Protein AF-A0AAV9LTQ8-F1 (afdb_monomer)

Structure (mmCIF, N/CA/C/O backbone):
data_AF-A0AAV9LTQ8-F1
#
_entry.id   AF-A0AAV9LTQ8-F1
#
loop_
_atom_site.group_PDB
_atom_site.id
_atom_site.type_symbol
_atom_site.label_atom_id
_atom_site.label_alt_id
_atom_site.label_comp_id
_atom_site.label_asym_id
_atom_site.label_entity_id
_atom_site.label_seq_id
_atom_site.pdbx_PDB_ins_code
_atom_site.Cartn_x
_atom_site.Cartn_y
_atom_site.Cartn_z
_atom_site.occupancy
_atom_site.B_iso_or_equiv
_atom_site.auth_seq_id
_atom_site.auth_comp_id
_atom_site.auth_asym_id
_atom_site.auth_atom_id
_atom_site.pdbx_PDB_model_num
ATOM 1 N N . MET A 1 1 ? 1.741 9.289 -4.945 1.00 42.59 1 MET A N 1
ATOM 2 C CA . MET A 1 1 ? 2.908 9.259 -4.034 1.00 42.59 1 MET A CA 1
ATOM 3 C C . MET A 1 1 ? 2.446 9.583 -2.613 1.00 42.59 1 MET A C 1
ATOM 5 O O . MET A 1 1 ? 2.374 10.745 -2.255 1.00 42.59 1 MET A O 1
ATOM 9 N N . SER A 1 2 ? 2.086 8.569 -1.826 1.00 53.06 2 SER A N 1
ATOM 10 C CA . SER A 1 2 ? 1.801 8.668 -0.373 1.00 53.06 2 SER A CA 1
ATOM 11 C C . SER A 1 2 ? 1.987 7.292 0.297 1.00 53.06 2 SER A C 1
ATOM 13 O O . SER A 1 2 ? 1.166 6.806 1.066 1.00 53.06 2 SER A O 1
ATOM 15 N N . SER A 1 3 ? 3.032 6.576 -0.122 1.00 68.06 3 SER A N 1
ATOM 16 C CA . SER A 1 3 ? 2.831 5.183 -0.533 1.00 68.06 3 SER A CA 1
ATOM 17 C C . SER A 1 3 ? 3.184 4.129 0.550 1.00 68.06 3 SER A C 1
ATOM 19 O O . SER A 1 3 ? 2.378 3.257 0.869 1.00 68.06 3 SER A O 1
ATOM 21 N N . SER A 1 4 ? 4.292 4.252 1.284 1.00 81.69 4 SER A N 1
ATOM 22 C CA . SER A 1 4 ? 4.697 3.173 2.212 1.00 81.69 4 SER A CA 1
ATOM 23 C C . SER A 1 4 ? 3.845 3.048 3.482 1.00 81.69 4 SER A C 1
ATOM 25 O O . SER A 1 4 ? 3.650 1.940 3.977 1.00 81.69 4 SER A O 1
ATOM 27 N N . ALA A 1 5 ? 3.308 4.150 4.016 1.00 84.69 5 ALA A N 1
ATOM 28 C CA . ALA A 1 5 ? 2.463 4.086 5.212 1.00 84.69 5 ALA A CA 1
ATOM 29 C C . ALA A 1 5 ? 1.084 3.491 4.919 1.00 84.69 5 ALA A C 1
ATOM 31 O O . ALA A 1 5 ? 0.559 2.748 5.741 1.00 84.69 5 ALA A O 1
ATOM 32 N N . LEU A 1 6 ? 0.531 3.760 3.732 1.00 87.69 6 LEU A N 1
ATOM 33 C CA . LEU A 1 6 ? -0.704 3.132 3.272 1.00 87.69 6 LEU A CA 1
ATOM 34 C C . LEU A 1 6 ? -0.524 1.615 3.145 1.00 87.69 6 LEU A C 1
ATOM 36 O O . LEU A 1 6 ? -1.330 0.853 3.676 1.00 87.69 6 LEU A O 1
ATOM 40 N N . ARG A 1 7 ? 0.576 1.170 2.517 1.00 89.00 7 ARG A N 1
ATOM 41 C CA . ARG A 1 7 ? 0.943 -0.254 2.479 1.00 89.00 7 ARG A CA 1
ATOM 42 C C . ARG A 1 7 ? 1.080 -0.832 3.891 1.00 89.00 7 ARG A C 1
ATOM 44 O O . ARG A 1 7 ? 0.549 -1.905 4.151 1.00 89.00 7 ARG A O 1
ATOM 51 N N . CYS A 1 8 ? 1.747 -0.118 4.798 1.00 90.56 8 CYS A N 1
ATOM 52 C CA . CYS A 1 8 ? 1.906 -0.534 6.192 1.00 90.56 8 CYS A CA 1
ATOM 53 C C . CYS A 1 8 ? 0.548 -0.700 6.899 1.00 90.56 8 CYS A C 1
ATOM 55 O O . CYS A 1 8 ? 0.307 -1.729 7.521 1.00 90.56 8 CYS A O 1
ATOM 57 N N . ALA A 1 9 ? -0.379 0.248 6.733 1.00 91.19 9 ALA A N 1
ATOM 58 C CA . ALA A 1 9 ? -1.723 0.160 7.304 1.00 91.19 9 ALA A CA 1
ATOM 59 C C . ALA A 1 9 ? -2.508 -1.059 6.795 1.00 91.19 9 ALA A C 1
ATOM 61 O O . ALA A 1 9 ? -3.203 -1.707 7.577 1.00 91.19 9 ALA A O 1
ATOM 62 N N . VAL A 1 10 ? -2.357 -1.399 5.509 1.00 91.50 10 VAL A N 1
ATOM 63 C CA . VAL A 1 10 ? -2.929 -2.619 4.917 1.00 91.50 10 VAL A CA 1
ATOM 64 C C . VAL A 1 10 ? -2.284 -3.873 5.518 1.00 91.50 10 VAL A C 1
ATOM 66 O O . VAL A 1 10 ? -2.997 -4.802 5.892 1.00 91.50 10 VAL A O 1
ATOM 69 N N . GLN A 1 11 ? -0.955 -3.906 5.653 1.00 91.56 11 GLN A N 1
ATOM 70 C CA . GLN A 1 11 ? -0.219 -5.052 6.209 1.00 91.56 11 GLN A CA 1
ATOM 71 C C . GLN A 1 11 ? -0.531 -5.307 7.689 1.00 91.56 11 GLN A C 1
ATOM 73 O O . GLN A 1 11 ? -0.620 -6.460 8.096 1.00 91.56 11 GLN A O 1
ATOM 78 N N . LEU A 1 12 ? -0.715 -4.245 8.472 1.00 92.88 12 LEU A N 1
ATOM 79 C CA . LEU A 1 12 ? -1.070 -4.312 9.893 1.00 92.88 12 LEU A CA 1
ATOM 80 C C . LEU A 1 12 ? -2.577 -4.473 10.135 1.00 92.88 12 LEU A C 1
ATOM 82 O O . LEU A 1 12 ? -3.013 -4.523 11.278 1.00 92.88 12 LEU A O 1
ATOM 86 N N . ASP A 1 13 ? -3.373 -4.519 9.068 1.00 92.69 13 ASP A N 1
ATOM 87 C CA . ASP A 1 13 ? -4.830 -4.659 9.094 1.00 92.69 13 ASP A CA 1
ATOM 88 C C . ASP A 1 13 ? -5.572 -3.598 9.932 1.00 92.69 13 ASP A C 1
ATOM 90 O O . ASP A 1 13 ? -6.702 -3.809 10.376 1.00 92.69 13 ASP A O 1
ATOM 94 N N . ILE A 1 14 ? -4.966 -2.411 10.085 1.00 94.44 14 ILE A N 1
ATOM 95 C CA . ILE A 1 14 ? -5.505 -1.289 10.875 1.00 94.44 14 ILE A CA 1
ATOM 96 C C . ILE A 1 14 ? -6.915 -0.939 10.402 1.00 94.44 14 ILE A C 1
ATOM 98 O O . ILE A 1 14 ? -7.822 -0.740 11.212 1.00 94.44 14 ILE A O 1
ATOM 102 N N . SER A 1 15 ? -7.117 -0.905 9.081 1.00 93.12 15 SER A N 1
ATOM 103 C CA . SER A 1 15 ? -8.411 -0.548 8.516 1.00 93.12 15 SER A CA 1
ATOM 104 C C . SER A 1 15 ? -9.511 -1.538 8.887 1.00 93.12 15 SER A C 1
ATOM 106 O O . SER A 1 15 ? -10.632 -1.133 9.174 1.00 93.12 15 SER A O 1
ATOM 108 N N . ASN A 1 16 ? -9.191 -2.828 8.936 1.00 93.75 16 ASN A N 1
ATOM 109 C CA . ASN A 1 16 ? -10.151 -3.870 9.277 1.00 93.75 16 ASN A CA 1
ATOM 110 C C . ASN A 1 16 ? -10.516 -3.844 10.766 1.00 93.75 16 ASN A C 1
ATOM 112 O O . ASN A 1 16 ? -11.687 -3.988 11.109 1.00 93.75 16 ASN A O 1
ATOM 116 N N . VAL A 1 17 ? -9.534 -3.610 11.646 1.00 95.06 17 VAL A N 1
ATOM 117 C CA . VAL A 1 17 ? -9.759 -3.474 13.096 1.00 95.06 17 VAL A CA 1
ATOM 118 C C . VAL A 1 17 ? -10.702 -2.304 13.387 1.00 95.06 17 VAL A C 1
ATOM 120 O O . VAL A 1 17 ? -11.713 -2.475 14.070 1.00 95.06 17 VAL A O 1
ATOM 123 N N . LEU A 1 18 ? -10.423 -1.131 12.808 1.00 95.19 18 LEU A N 1
ATOM 124 C CA . LEU A 1 18 ? -11.274 0.051 12.971 1.00 95.19 18 LEU A CA 1
ATOM 125 C C . LEU A 1 18 ? -12.674 -0.159 12.379 1.00 95.19 18 LEU A C 1
ATOM 127 O O . LEU A 1 18 ? -13.663 0.253 12.983 1.00 95.19 18 LEU A O 1
ATOM 131 N N . TYR A 1 19 ? -12.772 -0.824 11.225 1.00 93.88 19 TYR A N 1
ATOM 132 C CA . TYR A 1 19 ? -14.056 -1.124 10.594 1.00 93.88 19 TYR A CA 1
ATOM 133 C C . TYR A 1 19 ? -14.922 -2.049 11.455 1.00 93.88 19 TYR A C 1
ATOM 135 O O . TYR A 1 19 ? -16.081 -1.732 11.714 1.00 93.88 19 TYR A O 1
ATOM 143 N N . LYS A 1 20 ? -14.357 -3.159 11.948 1.00 93.44 20 LYS A N 1
ATOM 144 C CA . LYS A 1 20 ? -15.071 -4.146 12.777 1.00 93.44 20 LYS A CA 1
ATOM 145 C C . LYS A 1 20 ? -15.553 -3.571 14.103 1.00 93.44 20 LYS A C 1
ATOM 147 O O . LYS A 1 20 ? -16.593 -3.985 14.602 1.00 93.44 20 LYS A O 1
ATOM 152 N N . TYR A 1 21 ? -14.822 -2.609 14.661 1.00 94.50 21 TYR A N 1
ATOM 153 C CA . TYR A 1 21 ? -15.245 -1.916 15.876 1.00 94.50 21 TYR A CA 1
ATOM 154 C C . TYR A 1 21 ? -16.445 -0.982 15.648 1.00 94.50 21 TYR A C 1
ATOM 156 O O . TYR A 1 21 ? -17.213 -0.727 16.574 1.00 94.50 21 TYR A O 1
ATOM 164 N N . GLY A 1 22 ? -16.630 -0.483 14.419 1.00 91.94 22 GLY A N 1
ATOM 165 C CA . GLY A 1 22 ? -17.849 0.202 13.969 1.00 91.94 22 GLY A CA 1
ATOM 166 C C . GLY A 1 22 ? -18.043 1.642 14.459 1.00 91.94 22 GLY A C 1
ATOM 167 O O . GLY A 1 22 ? -18.998 2.300 14.052 1.00 91.94 22 GLY A O 1
ATOM 168 N N . LYS A 1 23 ? -17.148 2.159 15.305 1.00 93.94 23 LYS A N 1
ATOM 169 C CA . LYS A 1 23 ? -17.153 3.534 15.838 1.00 93.94 23 LYS A CA 1
ATOM 170 C C . LYS A 1 23 ? -15.715 4.031 16.041 1.00 93.94 23 LYS A C 1
ATOM 172 O O . LYS A 1 23 ? -14.797 3.219 15.929 1.00 93.94 23 LYS A O 1
ATOM 177 N N . PRO A 1 24 ? -15.479 5.320 16.347 1.00 96.25 24 PRO A N 1
ATOM 178 C CA . PRO A 1 24 ? -14.139 5.775 16.696 1.00 96.25 24 PRO A CA 1
ATOM 179 C C . PRO A 1 24 ? -13.542 4.940 17.838 1.00 96.25 24 PRO A C 1
ATOM 181 O O . PRO A 1 24 ? -14.195 4.711 18.859 1.00 96.25 24 PRO A O 1
ATOM 184 N N . MET A 1 25 ? -12.312 4.463 17.653 1.00 97.06 25 MET A N 1
ATOM 185 C CA . MET A 1 25 ? -11.589 3.615 18.602 1.00 97.06 25 MET A CA 1
ATOM 186 C C . MET A 1 25 ? -10.452 4.404 19.247 1.00 97.06 25 MET A C 1
ATOM 188 O O . MET A 1 25 ? -9.647 5.015 18.548 1.00 97.06 25 MET A O 1
ATOM 192 N N . HIS A 1 26 ? -10.359 4.364 20.575 1.00 97.12 26 HIS A N 1
ATOM 193 C CA . HIS A 1 26 ? -9.258 4.992 21.300 1.00 97.12 26 HIS A CA 1
ATOM 194 C C . HIS A 1 26 ? -7.931 4.256 21.061 1.00 97.12 26 HIS A C 1
ATOM 196 O O . HIS A 1 26 ? -7.896 3.023 20.990 1.00 97.12 26 HIS A O 1
ATOM 202 N N . LEU A 1 27 ? -6.827 5.004 21.010 1.00 96.38 27 LEU A N 1
ATOM 203 C CA . LEU A 1 27 ? -5.486 4.493 20.709 1.00 96.38 27 LEU A CA 1
ATOM 204 C C . LEU A 1 27 ? -5.042 3.319 21.590 1.00 96.38 27 LEU A C 1
ATOM 206 O O . LEU A 1 27 ? -4.367 2.412 21.107 1.00 96.38 27 LEU A O 1
ATOM 210 N N . SER A 1 28 ? -5.417 3.314 22.872 1.00 95.12 28 SER A N 1
ATOM 211 C CA . SER A 1 28 ? -5.068 2.218 23.786 1.00 95.12 28 SER A CA 1
ATOM 212 C C . SER A 1 28 ? -5.714 0.892 23.379 1.00 95.12 28 SER A C 1
ATOM 214 O O . SER A 1 28 ? -5.022 -0.118 23.326 1.00 95.12 28 SER A O 1
ATOM 216 N N . TYR A 1 29 ? -7.005 0.897 23.028 1.00 95.44 29 TYR A N 1
ATOM 217 C CA . TYR A 1 29 ? -7.710 -0.303 22.571 1.00 95.44 29 TYR A CA 1
ATOM 218 C C . TYR A 1 29 ? -7.167 -0.765 21.224 1.00 95.44 29 TYR A C 1
ATOM 220 O O . TYR A 1 29 ? -6.906 -1.950 21.046 1.00 95.44 29 TYR A O 1
ATOM 228 N N . LEU A 1 30 ? -6.902 0.176 20.313 1.00 95.38 30 LEU A N 1
ATOM 229 C CA . LEU A 1 30 ? -6.281 -0.146 19.031 1.00 95.38 30 LEU A CA 1
ATOM 230 C C . LEU A 1 30 ? -4.902 -0.792 19.218 1.00 95.38 30 LEU A C 1
ATOM 232 O O . LEU A 1 30 ? -4.575 -1.761 18.541 1.00 95.38 30 LEU A O 1
ATOM 236 N N . SER A 1 31 ? -4.109 -0.287 20.165 1.00 94.69 31 SER A N 1
ATOM 237 C CA . SER A 1 31 ? -2.805 -0.865 20.505 1.00 94.69 31 SER A CA 1
ATOM 238 C C . SER A 1 31 ? -2.951 -2.292 21.028 1.00 94.69 31 SER A C 1
ATOM 240 O O . SER A 1 31 ? -2.179 -3.161 20.630 1.00 94.69 31 SER A O 1
ATOM 242 N N . THR A 1 32 ? -3.946 -2.556 21.881 1.00 94.50 32 THR A N 1
ATOM 243 C CA . THR A 1 32 ? -4.240 -3.902 22.393 1.00 94.50 32 THR A CA 1
ATOM 244 C C . THR A 1 32 ? -4.618 -4.865 21.268 1.00 94.50 32 THR A C 1
ATOM 246 O O . THR A 1 32 ? -4.012 -5.928 21.169 1.00 94.50 32 THR A O 1
ATOM 249 N N . GLU A 1 33 ? -5.543 -4.480 20.386 1.00 94.44 33 GLU A N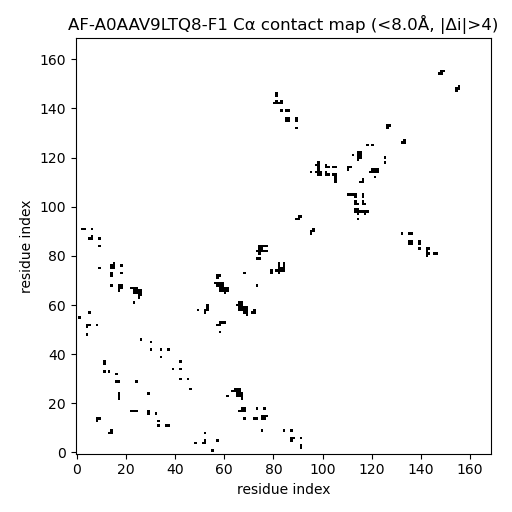 1
ATOM 250 C CA . GLU A 1 33 ? -5.960 -5.307 19.241 1.00 94.44 33 GLU A CA 1
ATOM 251 C C . GLU A 1 33 ? -4.782 -5.622 18.307 1.00 94.44 33 GLU A C 1
ATOM 253 O O . GLU A 1 33 ? -4.584 -6.760 17.880 1.00 94.44 33 GLU A O 1
ATOM 258 N N . LEU A 1 34 ? -3.942 -4.623 18.030 1.00 94.31 34 LEU A N 1
ATOM 259 C CA . LEU A 1 34 ? -2.794 -4.777 17.139 1.00 94.31 34 LEU A CA 1
ATOM 260 C C . LEU A 1 34 ? -1.583 -5.449 17.798 1.00 94.31 34 LEU A C 1
ATOM 262 O O . LEU A 1 34 ? -0.655 -5.822 17.085 1.00 94.31 34 LEU A O 1
ATOM 266 N N . SER A 1 35 ? -1.570 -5.660 19.118 1.00 92.31 35 SER A N 1
ATOM 267 C CA . SER A 1 35 ? -0.440 -6.294 19.827 1.00 92.31 35 SER A CA 1
ATOM 268 C C . SER A 1 35 ? -0.239 -7.767 19.458 1.00 92.31 35 SER A C 1
ATOM 270 O O . SER A 1 35 ? 0.827 -8.320 19.708 1.00 92.31 35 SER A O 1
ATOM 272 N N . LEU A 1 36 ? -1.240 -8.412 18.850 1.00 88.19 36 LEU A N 1
ATOM 273 C CA . LEU A 1 36 ? -1.103 -9.765 18.297 1.00 88.19 36 LEU A CA 1
ATOM 274 C C . LEU A 1 36 ? -0.325 -9.789 16.970 1.00 88.19 36 LEU A C 1
ATOM 276 O O . LEU A 1 36 ? 0.174 -10.837 16.569 1.00 88.19 36 LEU A O 1
ATOM 280 N N . ILE A 1 37 ? -0.252 -8.647 16.282 1.00 89.62 37 ILE A N 1
ATOM 281 C CA . ILE A 1 37 ? 0.335 -8.499 14.942 1.00 89.62 37 ILE A CA 1
ATOM 282 C C . ILE A 1 37 ? 1.658 -7.723 15.015 1.00 89.62 37 ILE A C 1
ATOM 284 O O . ILE A 1 37 ? 2.601 -8.015 14.282 1.00 89.62 37 ILE A O 1
ATOM 288 N N . ILE A 1 38 ? 1.731 -6.719 15.891 1.00 92.56 38 ILE A N 1
ATOM 289 C CA . ILE A 1 38 ? 2.874 -5.825 16.061 1.00 92.56 38 ILE A CA 1
ATOM 290 C C . ILE A 1 38 ? 3.754 -6.335 17.201 1.00 92.56 38 ILE A C 1
ATOM 292 O O . ILE A 1 38 ? 3.272 -6.624 18.292 1.00 92.56 38 ILE A O 1
ATOM 296 N N . ASP A 1 39 ? 5.066 -6.373 16.965 1.00 92.62 39 ASP A N 1
ATOM 297 C CA . ASP A 1 39 ? 6.055 -6.677 18.000 1.00 92.62 39 ASP A CA 1
ATOM 298 C C . ASP A 1 39 ? 5.889 -5.732 19.215 1.00 92.62 39 ASP A C 1
ATOM 300 O O . ASP A 1 39 ? 5.845 -4.507 19.032 1.00 92.62 39 ASP A O 1
ATOM 304 N N . PRO A 1 40 ? 5.845 -6.248 20.459 1.00 90.62 40 PRO A N 1
ATOM 305 C CA . PRO A 1 40 ? 5.668 -5.426 21.656 1.00 90.62 40 PRO A CA 1
ATOM 306 C C . PRO A 1 40 ? 6.695 -4.294 21.806 1.00 90.62 40 PRO A C 1
ATOM 308 O O . PRO A 1 40 ? 6.365 -3.227 22.317 1.00 90.62 40 PRO A O 1
ATOM 311 N N . SER A 1 41 ? 7.927 -4.467 21.316 1.00 93.25 41 SER A N 1
ATOM 312 C CA . SER A 1 41 ? 8.959 -3.417 21.319 1.00 93.25 41 SER A CA 1
ATOM 313 C C . SER A 1 41 ? 8.654 -2.261 20.361 1.00 93.25 41 SER A C 1
ATOM 315 O O . SER A 1 41 ? 9.275 -1.199 20.452 1.00 93.25 41 SER A O 1
ATOM 317 N N . LYS A 1 42 ? 7.724 -2.462 19.420 1.00 93.38 42 LYS A N 1
ATOM 318 C CA . LYS A 1 42 ? 7.361 -1.501 18.373 1.00 93.38 42 LYS A CA 1
ATOM 319 C C . LYS A 1 42 ? 6.006 -0.839 18.589 1.00 93.38 42 LYS A C 1
ATOM 321 O O . LYS A 1 42 ? 5.744 0.188 17.963 1.00 93.38 42 LYS A O 1
ATOM 326 N N . ILE A 1 43 ? 5.171 -1.367 19.483 1.00 92.88 43 ILE A N 1
ATOM 327 C CA . ILE A 1 43 ? 3.821 -0.838 19.727 1.00 92.88 43 ILE A CA 1
ATOM 328 C C . ILE A 1 43 ? 3.839 0.625 20.194 1.00 92.88 43 ILE A C 1
ATOM 330 O O . ILE A 1 43 ? 2.964 1.405 19.831 1.00 92.88 43 ILE A O 1
ATOM 334 N N . SER A 1 44 ? 4.892 1.038 20.907 1.00 92.44 44 SER A N 1
ATOM 335 C CA . SER A 1 44 ? 5.098 2.424 21.347 1.00 92.44 44 SER A CA 1
ATOM 336 C C . SER A 1 44 ? 5.232 3.425 20.192 1.00 92.44 44 SER A C 1
ATOM 338 O O . SER A 1 44 ? 5.030 4.619 20.399 1.00 92.44 44 SER A O 1
ATOM 340 N N . PHE A 1 45 ? 5.529 2.963 18.970 1.00 92.94 45 PHE A N 1
ATOM 341 C CA . PHE A 1 45 ? 5.599 3.799 17.768 1.00 92.94 45 PHE A CA 1
ATOM 342 C C . PHE A 1 45 ? 4.280 3.861 16.988 1.00 92.94 45 PHE A C 1
ATOM 344 O O . PHE A 1 45 ? 4.175 4.663 16.056 1.00 92.94 45 PHE A O 1
ATOM 351 N N . LEU A 1 46 ? 3.261 3.076 17.363 1.00 93.75 46 LEU A N 1
ATOM 352 C CA . LEU A 1 46 ? 1.939 3.114 16.733 1.00 93.75 46 LEU A CA 1
ATOM 353 C C . LEU A 1 46 ? 1.329 4.531 16.685 1.00 93.75 46 LEU A C 1
ATOM 355 O O . LEU A 1 46 ? 0.840 4.897 15.616 1.00 93.75 46 LEU A O 1
ATOM 359 N N . PRO A 1 47 ? 1.418 5.380 17.734 1.00 94.31 47 PRO A N 1
ATOM 360 C CA . PRO A 1 47 ? 0.885 6.745 17.678 1.00 94.31 47 PRO A CA 1
ATOM 361 C C . PRO A 1 47 ? 1.444 7.571 16.505 1.00 94.31 47 PRO A C 1
ATOM 363 O O . PRO A 1 47 ? 0.715 8.330 15.866 1.00 94.31 47 PRO A O 1
ATOM 366 N N . ASN A 1 48 ? 2.724 7.384 16.161 1.00 93.12 48 ASN A N 1
ATOM 367 C CA . ASN A 1 48 ? 3.357 8.089 15.044 1.00 93.12 48 ASN A CA 1
ATOM 368 C C . ASN A 1 48 ? 2.803 7.622 13.695 1.00 93.12 48 ASN A C 1
ATOM 370 O O . ASN A 1 48 ? 2.550 8.446 12.815 1.00 93.12 48 ASN A O 1
ATOM 374 N N . LEU A 1 49 ? 2.586 6.311 13.538 1.00 93.44 49 LEU A N 1
ATOM 375 C CA . LEU A 1 49 ? 1.953 5.756 12.343 1.00 93.44 49 LEU A CA 1
ATOM 376 C C . LEU A 1 49 ? 0.520 6.278 12.200 1.00 93.44 49 LEU A C 1
ATOM 378 O O . LEU A 1 49 ? 0.148 6.729 11.121 1.00 93.44 49 LEU A O 1
ATOM 382 N N . MET A 1 50 ? -0.257 6.282 13.285 1.00 94.50 50 MET A N 1
ATOM 383 C CA . MET A 1 50 ? -1.636 6.779 13.286 1.00 94.50 50 MET A CA 1
ATOM 384 C C . MET A 1 50 ? -1.701 8.247 12.867 1.00 94.50 50 MET A C 1
ATOM 386 O O . MET A 1 50 ? -2.445 8.592 11.951 1.00 94.50 50 MET A O 1
ATOM 390 N N . ARG A 1 51 ? -0.848 9.101 13.444 1.00 93.25 51 ARG A N 1
ATOM 391 C CA . ARG A 1 51 ? -0.752 10.517 13.065 1.00 93.25 51 ARG A CA 1
ATOM 392 C C . ARG A 1 51 ? -0.371 10.706 11.597 1.00 93.25 51 ARG A C 1
ATOM 394 O O . ARG A 1 51 ? -0.900 11.599 10.938 1.00 93.25 51 ARG A O 1
ATOM 401 N N . PHE A 1 52 ? 0.522 9.869 11.070 1.00 92.44 52 PHE A N 1
ATOM 402 C CA . PHE A 1 52 ? 0.859 9.890 9.649 1.00 92.44 52 PHE A CA 1
ATOM 403 C C . PHE A 1 52 ? -0.367 9.530 8.803 1.00 92.44 52 PHE A C 1
ATOM 405 O O . PHE A 1 52 ? -0.729 10.276 7.903 1.00 92.44 52 PHE A O 1
ATOM 412 N N . LEU A 1 53 ? -1.072 8.444 9.121 1.00 92.81 53 LEU A N 1
ATOM 413 C CA . LEU A 1 53 ? -2.273 8.034 8.386 1.00 92.81 53 LEU A CA 1
ATOM 414 C C . LEU A 1 53 ? -3.385 9.093 8.417 1.00 92.81 53 LEU A C 1
ATOM 416 O O . LEU A 1 53 ? -4.071 9.274 7.412 1.00 92.81 53 LEU A O 1
ATOM 420 N N . VAL A 1 54 ? -3.521 9.829 9.522 1.00 94.38 54 VAL A N 1
ATOM 421 C CA . VAL A 1 54 ? -4.422 10.988 9.622 1.00 94.38 54 VAL A CA 1
ATOM 422 C C . VAL A 1 54 ? -3.982 12.110 8.688 1.00 94.38 54 VAL A C 1
ATOM 424 O O . VAL A 1 54 ? -4.784 12.623 7.915 1.00 94.38 54 VAL A O 1
ATOM 427 N N . HIS A 1 55 ? -2.693 12.455 8.693 1.00 91.38 55 HIS A N 1
ATOM 428 C CA . HIS A 1 55 ? -2.153 13.505 7.829 1.00 91.38 55 HIS A CA 1
ATOM 429 C C . HIS A 1 55 ? -2.390 13.233 6.333 1.00 91.38 55 HIS A C 1
ATOM 431 O O . HIS A 1 55 ? -2.634 14.165 5.572 1.00 91.38 55 HIS A O 1
ATOM 437 N N . TYR A 1 56 ? -2.372 11.964 5.913 1.00 88.50 56 TYR A N 1
ATOM 438 C CA . TYR A 1 56 ? -2.667 11.559 4.531 1.00 88.50 56 TYR A CA 1
ATOM 439 C C . TYR A 1 56 ? -4.159 11.311 4.251 1.00 88.50 56 TYR A C 1
ATOM 441 O O . TYR A 1 56 ? -4.499 10.827 3.171 1.00 88.50 56 TYR A O 1
ATOM 449 N N . GLY A 1 57 ? -5.052 11.616 5.197 1.00 89.75 57 GLY A N 1
ATOM 450 C CA . GLY A 1 57 ? -6.501 11.470 5.028 1.00 89.75 57 GLY A CA 1
ATOM 451 C C . GLY A 1 57 ? -6.989 10.020 4.965 1.00 89.75 57 GLY A C 1
ATOM 452 O O . GLY A 1 57 ? -8.101 9.752 4.507 1.00 89.75 57 GLY A O 1
ATOM 453 N N . ILE A 1 58 ? -6.167 9.064 5.404 1.00 90.62 58 ILE A N 1
ATOM 454 C CA . ILE A 1 58 ? -6.568 7.657 5.517 1.00 90.62 58 ILE A CA 1
ATOM 455 C C . ILE A 1 58 ? -7.409 7.465 6.776 1.00 90.62 58 ILE A C 1
ATOM 457 O O . ILE A 1 58 ? -8.399 6.741 6.760 1.00 90.62 58 ILE A O 1
ATOM 461 N N . LEU A 1 59 ? -7.038 8.127 7.866 1.00 94.62 59 LEU A N 1
ATOM 462 C CA . LEU A 1 59 ? -7.772 8.083 9.122 1.00 94.62 59 LEU A CA 1
ATOM 463 C C . LEU A 1 59 ? -8.272 9.471 9.497 1.00 94.62 59 LEU A C 1
ATOM 465 O O . LEU A 1 59 ? -7.736 10.483 9.053 1.00 94.62 59 LEU A O 1
ATOM 469 N N . GLU A 1 60 ? -9.279 9.494 10.350 1.00 95.56 60 GLU A N 1
ATOM 470 C CA . GLU A 1 60 ? -9.755 10.693 11.019 1.00 95.56 60 GLU A CA 1
ATOM 471 C C . GLU A 1 60 ? -9.444 10.564 12.509 1.00 95.56 60 GLU A C 1
ATOM 473 O O . GLU A 1 60 ? -9.717 9.519 13.108 1.00 95.56 60 GLU A O 1
ATOM 478 N N . GLN A 1 61 ? -8.824 11.596 13.083 1.00 95.94 61 GLN A N 1
ATOM 479 C CA . GLN A 1 61 ? -8.597 11.701 14.522 1.00 95.94 61 GLN A CA 1
ATOM 480 C C . GLN A 1 61 ? -9.683 12.586 15.128 1.00 95.94 61 GLN A C 1
ATOM 482 O O . GLN A 1 61 ? -9.946 13.680 14.635 1.00 95.94 61 GLN A O 1
ATOM 487 N N . HIS A 1 62 ? -10.269 12.105 16.214 1.00 94.50 62 HIS A N 1
ATOM 488 C CA . HIS A 1 62 ? -11.271 12.781 17.028 1.00 94.50 62 HIS A CA 1
ATOM 489 C C . HIS A 1 62 ? -10.655 13.191 18.369 1.00 94.50 62 HIS A C 1
ATOM 491 O O . HIS A 1 62 ? -9.504 12.857 18.671 1.00 94.50 62 HIS A O 1
ATOM 497 N N . ASP A 1 63 ? -11.433 13.892 19.192 1.00 91.19 63 ASP A N 1
ATOM 498 C CA . ASP A 1 63 ? -11.017 14.294 20.537 1.00 91.19 63 ASP A CA 1
ATOM 499 C C . ASP A 1 63 ? -10.486 13.107 21.351 1.00 91.19 63 ASP A C 1
ATOM 501 O O . ASP A 1 63 ? -11.000 11.994 21.252 1.00 91.19 63 ASP A O 1
ATOM 505 N N . HIS A 1 64 ? -9.493 13.365 22.206 1.00 89.00 64 HIS A N 1
ATOM 506 C CA . HIS A 1 64 ? -8.920 12.382 23.134 1.00 89.00 64 HIS A CA 1
ATOM 507 C C . HIS A 1 64 ? -8.354 11.112 22.466 1.00 89.00 64 HIS A C 1
ATOM 509 O O . HIS A 1 64 ? -8.548 10.025 22.991 1.00 89.00 64 HIS A O 1
ATOM 515 N N . ASP A 1 65 ? -7.660 11.215 21.327 1.00 94.12 65 ASP A N 1
ATOM 516 C CA . ASP A 1 65 ? -6.982 10.076 20.671 1.00 94.12 65 ASP A CA 1
ATOM 517 C C . ASP A 1 65 ? -7.908 8.934 20.221 1.00 94.12 65 ASP A C 1
ATOM 519 O O . ASP A 1 65 ? -7.547 7.750 20.249 1.00 94.12 65 ASP A O 1
ATOM 523 N N . TYR A 1 66 ? -9.102 9.291 19.754 1.00 97.00 66 TYR A N 1
ATOM 524 C CA . TYR A 1 66 ? -10.000 8.370 19.063 1.00 97.00 66 TYR A CA 1
ATOM 525 C C . TYR A 1 66 ? -9.788 8.442 17.550 1.00 97.00 66 TYR A C 1
ATOM 527 O O . TYR A 1 66 ? -9.631 9.519 16.988 1.00 97.00 66 TYR A O 1
ATOM 535 N N . TYR A 1 67 ? -9.811 7.293 16.877 1.00 97.44 67 TYR A N 1
ATOM 536 C CA . TYR A 1 67 ? -9.544 7.182 15.444 1.00 97.44 67 TYR A CA 1
ATOM 537 C C . TYR A 1 67 ? -10.671 6.448 14.725 1.00 97.44 67 TYR A C 1
ATOM 539 O O . TYR A 1 67 ? -11.188 5.448 15.226 1.00 97.44 67 TYR A O 1
ATOM 547 N N . SER A 1 68 ? -11.023 6.898 13.524 1.00 96.38 68 SER A N 1
ATOM 548 C CA . SER A 1 68 ? -11.940 6.193 12.621 1.00 96.38 68 SER A CA 1
ATOM 549 C C . SER A 1 68 ? -11.425 6.185 11.185 1.00 96.38 68 SER A C 1
ATOM 551 O O . SER A 1 68 ? -10.489 6.900 10.828 1.00 96.38 68 SER A O 1
ATOM 553 N N . LEU A 1 69 ? -12.052 5.361 10.344 1.00 94.94 69 LEU A N 1
ATOM 554 C CA . LEU A 1 69 ? -11.832 5.401 8.902 1.00 94.94 69 LEU A CA 1
ATOM 555 C C . LEU A 1 69 ? -12.476 6.641 8.291 1.00 94.94 69 LEU A C 1
ATOM 557 O O . LEU A 1 69 ? -13.611 6.980 8.625 1.00 94.94 69 LEU A O 1
ATOM 561 N N . THR A 1 70 ? -11.784 7.245 7.331 1.00 92.62 70 THR A N 1
ATOM 562 C CA . THR A 1 70 ? -12.414 8.153 6.375 1.00 92.62 70 THR A CA 1
ATOM 563 C C . THR A 1 70 ? -13.267 7.351 5.382 1.00 92.62 70 THR A C 1
ATOM 565 O O . THR A 1 70 ? -13.061 6.144 5.214 1.00 92.62 70 THR A O 1
ATOM 568 N N . PRO A 1 71 ? -14.221 7.980 4.672 1.00 89.62 71 PRO A N 1
ATOM 569 C CA . PRO A 1 71 ? -14.985 7.294 3.630 1.00 89.62 71 PRO A CA 1
ATOM 570 C C . PRO A 1 71 ? -14.08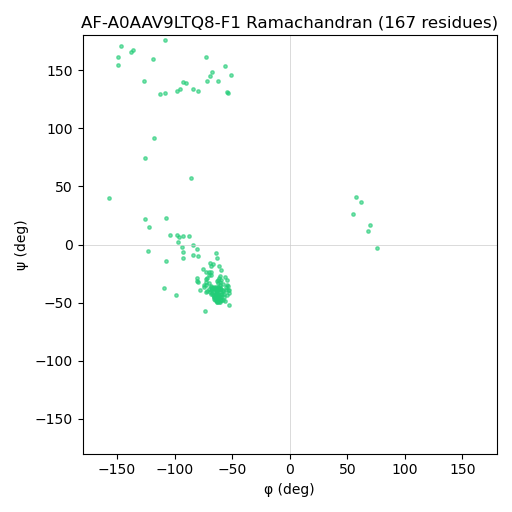9 6.598 2.595 1.00 89.62 71 PRO A C 1
ATOM 572 O O . PRO A 1 71 ? -14.358 5.463 2.211 1.00 89.62 71 PRO A O 1
ATOM 575 N N . SER A 1 72 ? -12.977 7.233 2.213 1.00 84.00 72 SER A N 1
ATOM 576 C CA . SER A 1 72 ? -12.024 6.700 1.236 1.00 84.00 72 SER A CA 1
ATOM 577 C C . SER A 1 72 ? -11.227 5.499 1.752 1.00 84.00 72 SER A C 1
ATOM 579 O O . SER A 1 72 ? -10.899 4.604 0.980 1.00 84.00 72 SER A O 1
ATOM 581 N N . SER A 1 73 ? -10.906 5.425 3.045 1.00 88.06 73 SER A N 1
ATOM 582 C CA . SER A 1 73 ? -10.137 4.289 3.573 1.00 88.06 73 SER A CA 1
ATOM 583 C C . SER A 1 73 ? -10.975 3.041 3.837 1.00 88.06 73 SER A C 1
ATOM 585 O O . SER A 1 73 ? -10.409 1.986 4.126 1.00 88.06 73 SER A O 1
ATOM 587 N N . ARG A 1 74 ? -12.301 3.103 3.645 1.00 88.94 74 ARG A N 1
ATOM 588 C CA . ARG A 1 74 ? -13.164 1.908 3.610 1.00 88.94 74 ARG A CA 1
ATOM 589 C C . ARG A 1 74 ? -12.798 0.958 2.473 1.00 88.94 74 ARG A C 1
ATOM 591 O O . ARG A 1 74 ? -12.887 -0.249 2.650 1.00 88.94 74 ARG A O 1
ATOM 598 N N . PHE A 1 75 ? -12.253 1.473 1.370 1.00 88.19 75 PHE A N 1
ATOM 599 C CA . PHE A 1 75 ? -11.702 0.638 0.300 1.00 88.19 75 PHE A CA 1
ATOM 600 C C . PHE A 1 75 ? -10.482 -0.191 0.744 1.00 88.19 75 PHE A C 1
ATOM 602 O O . PHE A 1 75 ? -10.012 -1.028 -0.009 1.00 88.19 75 PHE A O 1
ATOM 609 N N . LEU A 1 76 ? -9.940 -0.003 1.950 1.00 89.75 76 LEU A N 1
ATOM 610 C CA . LEU A 1 76 ? -8.832 -0.810 2.482 1.00 89.75 76 LEU A CA 1
ATOM 611 C C . LEU A 1 76 ? -9.308 -1.950 3.397 1.00 89.75 76 LEU A C 1
ATOM 613 O O . LEU A 1 76 ? -8.484 -2.668 3.972 1.00 89.75 76 LEU A O 1
ATOM 617 N N . VAL A 1 77 ? -10.618 -2.111 3.578 1.00 91.25 77 VAL A N 1
ATOM 618 C CA . VAL A 1 77 ? -11.217 -3.138 4.440 1.00 91.25 77 VAL A CA 1
ATOM 619 C C . VAL A 1 77 ? -11.321 -4.451 3.671 1.00 91.25 77 VAL A C 1
ATOM 621 O O . VAL A 1 77 ? -11.738 -4.469 2.521 1.00 91.25 77 VAL A O 1
ATOM 624 N N . LYS A 1 78 ? -10.911 -5.559 4.296 1.00 85.06 78 LYS A N 1
ATOM 625 C CA . LYS A 1 78 ? -10.747 -6.857 3.622 1.00 85.06 78 LYS A CA 1
ATOM 626 C C . LYS A 1 78 ? -12.055 -7.442 3.081 1.00 85.06 78 LYS A C 1
ATOM 628 O O . LYS A 1 78 ? -12.047 -8.029 2.008 1.00 85.06 78 LYS A O 1
ATOM 633 N N . ASP A 1 79 ? -13.143 -7.273 3.825 1.00 80.44 79 ASP A N 1
ATOM 634 C CA . ASP A 1 79 ? -14.424 -7.927 3.541 1.00 80.44 79 ASP A CA 1
ATOM 635 C C . ASP A 1 79 ? -15.389 -7.026 2.741 1.00 80.44 79 ASP A C 1
ATOM 637 O O . ASP A 1 79 ? -16.540 -7.387 2.509 1.00 80.44 79 ASP A O 1
ATOM 641 N N . GLU A 1 80 ? -14.928 -5.849 2.301 1.00 83.38 80 GLU A N 1
ATOM 642 C CA . GLU A 1 80 ? -15.698 -4.983 1.408 1.00 83.38 80 GLU A CA 1
ATOM 643 C C . GLU A 1 80 ? -15.594 -5.501 -0.042 1.00 83.38 80 GLU A C 1
ATOM 645 O O . GLU A 1 80 ? -14.479 -5.741 -0.525 1.00 83.38 80 GLU A O 1
ATOM 650 N N . PRO A 1 81 ? -16.721 -5.628 -0.775 1.00 75.38 81 PRO A N 1
ATOM 651 C CA . PRO A 1 81 ? -16.774 -6.204 -2.128 1.00 75.38 81 PRO A CA 1
ATOM 652 C C . PRO A 1 81 ? -15.972 -5.416 -3.174 1.00 75.38 81 PRO A C 1
ATOM 654 O O . PRO A 1 81 ? -15.750 -5.892 -4.281 1.00 75.38 81 PRO A O 1
ATOM 657 N N . PHE A 1 82 ? -15.541 -4.208 -2.818 1.00 77.88 82 PHE A N 1
ATOM 658 C CA . PHE A 1 82 ? -14.910 -3.241 -3.703 1.00 77.88 82 PHE A CA 1
ATOM 659 C C . PHE A 1 82 ? -13.557 -2.744 -3.193 1.00 77.88 82 PHE A C 1
ATOM 661 O O . PHE A 1 82 ? -13.120 -1.648 -3.548 1.00 77.88 82 PHE A O 1
ATOM 668 N N . ASN A 1 83 ? -12.912 -3.516 -2.320 1.00 85.25 83 ASN A N 1
ATOM 669 C CA . ASN A 1 83 ? -11.662 -3.108 -1.702 1.00 85.25 83 ASN A CA 1
ATOM 670 C C . ASN A 1 83 ? -10.497 -3.039 -2.710 1.00 85.25 83 ASN A C 1
ATOM 672 O O . ASN A 1 83 ? -10.437 -3.797 -3.665 1.00 85.25 83 ASN A O 1
ATOM 676 N N . LEU A 1 84 ? -9.565 -2.121 -2.467 1.00 85.69 84 LEU A N 1
ATOM 677 C CA . LEU A 1 84 ? -8.385 -1.825 -3.285 1.00 85.69 84 LEU A CA 1
ATOM 678 C C . LEU A 1 84 ? -7.098 -2.316 -2.605 1.00 85.69 84 LEU A C 1
ATOM 680 O O . LEU A 1 84 ? -6.014 -1.758 -2.811 1.00 85.69 84 LEU A O 1
ATOM 684 N N . ARG A 1 85 ? -7.194 -3.300 -1.701 1.00 87.38 85 ARG A N 1
ATOM 685 C CA . ARG A 1 85 ? -6.044 -3.738 -0.898 1.00 87.38 85 ARG A CA 1
ATOM 686 C C . ARG A 1 85 ? -4.970 -4.368 -1.769 1.00 87.38 85 ARG A C 1
ATOM 688 O O . ARG A 1 85 ? -3.794 -4.046 -1.590 1.00 87.38 85 ARG A O 1
ATOM 695 N N . SER A 1 86 ? -5.342 -5.247 -2.693 1.00 84.12 86 SER A N 1
ATOM 696 C CA . SER A 1 86 ? -4.366 -5.912 -3.558 1.00 84.12 86 SER A CA 1
ATOM 697 C C . SER A 1 86 ? -3.802 -4.929 -4.579 1.00 84.12 86 SER A C 1
ATOM 699 O O . SER A 1 86 ? -2.613 -5.022 -4.868 1.00 84.12 86 SER A O 1
ATOM 701 N N . LEU A 1 87 ? -4.547 -3.894 -4.993 1.00 83.75 87 LEU A N 1
ATOM 702 C CA . LEU A 1 87 ? -4.012 -2.791 -5.801 1.00 83.75 87 LEU A CA 1
ATOM 703 C C . LEU A 1 87 ? -2.940 -2.023 -5.032 1.00 83.75 87 LEU A C 1
ATOM 705 O O . LEU A 1 87 ? -1.878 -1.728 -5.580 1.00 83.75 87 LEU A O 1
ATOM 709 N N . VAL A 1 88 ? -3.180 -1.718 -3.752 1.00 87.31 88 VAL A N 1
ATOM 710 C CA . VAL A 1 88 ? -2.151 -1.116 -2.895 1.00 87.31 88 VAL A CA 1
ATOM 711 C C . VAL A 1 88 ? -0.942 -2.048 -2.820 1.00 87.31 88 VAL A C 1
ATOM 713 O O . VAL A 1 88 ? 0.177 -1.599 -3.037 1.00 87.31 88 VAL A O 1
ATOM 716 N N . LEU A 1 89 ? -1.108 -3.345 -2.576 1.00 84.88 89 LEU A N 1
ATOM 717 C CA . LEU A 1 89 ? 0.037 -4.260 -2.503 1.00 84.88 89 LEU A CA 1
ATOM 718 C C . LEU A 1 89 ? 0.803 -4.359 -3.834 1.00 84.88 89 LEU A C 1
ATOM 720 O O . LEU A 1 89 ? 2.034 -4.287 -3.814 1.00 84.88 89 LEU A O 1
ATOM 724 N N . PHE A 1 90 ? 0.090 -4.432 -4.958 1.00 83.88 90 PHE A N 1
ATOM 725 C CA . PHE A 1 90 ? 0.623 -4.489 -6.320 1.00 83.88 90 PHE A CA 1
ATOM 726 C C . PHE A 1 90 ? 1.386 -3.215 -6.701 1.00 83.88 90 PHE A C 1
ATOM 728 O O . PHE A 1 90 ? 2.524 -3.274 -7.172 1.00 83.88 90 PHE A O 1
ATOM 735 N N . ALA A 1 91 ? 0.804 -2.041 -6.440 1.00 85.19 91 ALA A N 1
ATOM 736 C C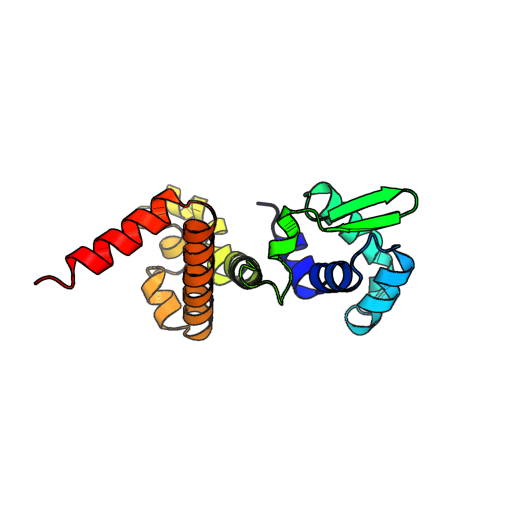A . ALA A 1 91 ? 1.426 -0.752 -6.736 1.00 85.19 91 ALA A CA 1
ATOM 737 C C . ALA A 1 91 ? 2.752 -0.559 -5.985 1.00 85.19 91 ALA A C 1
ATOM 739 O O . ALA A 1 91 ? 3.633 0.167 -6.446 1.00 85.19 91 ALA A O 1
ATOM 740 N N . HIS A 1 92 ? 2.901 -1.218 -4.836 1.00 86.81 92 HIS A N 1
ATOM 741 C CA . HIS A 1 92 ? 4.091 -1.155 -3.995 1.00 86.81 92 HIS A CA 1
ATOM 742 C C . HIS A 1 92 ? 4.972 -2.405 -4.100 1.00 86.81 92 HIS A C 1
ATOM 744 O O . HIS A 1 92 ? 5.892 -2.561 -3.296 1.00 86.81 92 HIS A O 1
ATOM 750 N N . ASP A 1 93 ? 4.686 -3.314 -5.030 1.00 86.19 93 ASP A N 1
ATOM 751 C CA . ASP A 1 93 ? 5.564 -4.445 -5.308 1.00 86.19 93 ASP A CA 1
ATOM 752 C C . ASP A 1 93 ? 6.937 -3.944 -5.802 1.00 86.19 93 ASP A C 1
ATOM 754 O O . ASP A 1 93 ? 6.982 -2.965 -6.556 1.00 86.19 93 ASP A O 1
ATOM 758 N N . PRO A 1 94 ? 8.068 -4.561 -5.403 1.00 88.25 94 PRO A N 1
ATOM 759 C CA . PRO A 1 94 ? 9.391 -4.130 -5.850 1.00 88.25 94 PRO A CA 1
ATOM 760 C C . PRO A 1 94 ? 9.540 -4.053 -7.376 1.00 88.25 94 PRO A C 1
ATOM 762 O O . PRO A 1 94 ? 10.216 -3.146 -7.867 1.00 88.25 94 PRO A O 1
ATOM 765 N N . SER A 1 95 ? 8.898 -4.954 -8.131 1.00 86.38 95 SER A N 1
ATOM 766 C CA . SER A 1 95 ? 8.927 -4.940 -9.600 1.00 86.38 95 SER A CA 1
ATOM 767 C C . SER A 1 95 ? 8.266 -3.674 -10.156 1.00 86.38 95 SER A C 1
ATOM 769 O O . SER A 1 95 ? 8.847 -2.991 -11.006 1.00 86.38 95 SER A O 1
ATOM 771 N N . THR A 1 96 ? 7.111 -3.298 -9.607 1.00 86.44 96 THR A N 1
ATOM 772 C CA . THR A 1 96 ? 6.374 -2.078 -9.955 1.00 86.44 96 THR A CA 1
ATOM 773 C C . THR A 1 96 ? 7.123 -0.824 -9.501 1.00 86.44 96 THR A C 1
ATOM 775 O O . THR A 1 96 ? 7.240 0.139 -10.258 1.00 86.44 96 THR A O 1
ATOM 778 N N . GLN A 1 97 ? 7.687 -0.831 -8.290 1.00 90.50 97 GLN A N 1
ATOM 779 C CA . GLN A 1 97 ? 8.448 0.293 -7.731 1.00 90.50 97 GLN A CA 1
ATOM 780 C C . GLN A 1 97 ? 9.711 0.602 -8.534 1.00 90.50 97 GLN A C 1
ATOM 782 O O . GLN A 1 97 ? 10.013 1.769 -8.784 1.00 90.50 97 GLN A O 1
ATOM 787 N N . LYS A 1 98 ? 10.411 -0.431 -9.013 1.00 92.44 98 LYS A N 1
ATOM 788 C CA . LYS A 1 98 ? 11.617 -0.256 -9.827 1.00 92.44 98 LYS A CA 1
ATOM 789 C C . LYS A 1 98 ? 11.353 0.567 -11.090 1.00 92.44 98 LYS A C 1
ATOM 791 O O . LYS A 1 98 ? 12.163 1.421 -11.431 1.00 92.44 98 LYS A O 1
ATOM 796 N N . ALA A 1 99 ? 10.208 0.370 -11.744 1.00 92.31 99 ALA A N 1
ATOM 797 C CA . ALA A 1 99 ? 9.839 1.143 -12.930 1.00 92.31 99 ALA A CA 1
ATOM 798 C C . ALA A 1 99 ? 9.738 2.652 -12.643 1.00 92.31 99 ALA A C 1
ATOM 800 O O . ALA A 1 99 ? 10.148 3.461 -13.471 1.00 92.31 99 ALA A O 1
ATOM 801 N N . TRP A 1 100 ? 9.254 3.039 -11.458 1.00 91.12 100 TRP A N 1
ATOM 802 C CA . TRP A 1 100 ? 9.183 4.447 -11.054 1.00 91.12 100 TRP A CA 1
ATOM 803 C C . TRP A 1 100 ? 10.566 5.065 -10.845 1.00 91.12 100 TRP A C 1
ATOM 805 O O . TRP A 1 100 ? 10.790 6.210 -11.235 1.00 91.12 100 TRP A O 1
ATOM 815 N N . PHE A 1 101 ? 11.508 4.310 -10.276 1.00 93.56 101 PHE A N 1
ATOM 816 C CA . PHE A 1 101 ? 12.883 4.781 -10.091 1.00 93.56 101 PHE A CA 1
ATOM 817 C C . PHE A 1 101 ? 13.644 4.941 -11.415 1.00 93.56 101 PHE A C 1
ATOM 819 O O . PHE A 1 101 ? 14.554 5.762 -11.502 1.00 93.56 101 PHE A O 1
ATOM 826 N N . GLU A 1 102 ? 13.223 4.236 -12.464 1.00 95.44 102 GLU A N 1
ATOM 827 C CA . GLU A 1 102 ? 13.855 4.262 -13.788 1.00 95.44 102 GLU A CA 1
ATOM 828 C C . GLU A 1 102 ? 13.235 5.283 -14.751 1.00 95.44 102 GLU A C 1
ATOM 830 O O . GLU A 1 102 ? 13.624 5.353 -15.916 1.00 95.44 102 GLU A O 1
ATOM 835 N N . LEU A 1 103 ? 12.321 6.141 -14.278 1.00 94.62 103 LEU A N 1
ATOM 836 C CA . LEU A 1 103 ? 11.758 7.226 -15.091 1.00 94.62 103 LEU A CA 1
ATOM 837 C C . LEU A 1 103 ? 12.845 8.136 -15.680 1.00 94.62 103 LEU A C 1
ATOM 839 O O . LEU A 1 103 ? 12.756 8.535 -16.837 1.00 94.62 103 LEU A O 1
ATOM 843 N N . GLY A 1 104 ? 13.897 8.437 -14.914 1.00 96.69 104 GLY A N 1
ATOM 844 C CA . GLY A 1 104 ? 15.017 9.243 -15.405 1.00 96.69 104 GLY A CA 1
ATOM 845 C C . GLY A 1 104 ? 15.780 8.566 -16.548 1.00 96.69 104 GLY A C 1
ATOM 846 O O . GLY A 1 104 ? 16.155 9.233 -17.509 1.00 96.69 104 GLY A O 1
ATOM 847 N N . THR A 1 105 ? 15.987 7.250 -16.462 1.00 96.25 105 THR A N 1
ATOM 848 C CA . THR A 1 105 ? 16.603 6.440 -17.523 1.00 96.25 105 THR A CA 1
ATOM 849 C C . THR A 1 105 ? 15.699 6.382 -18.748 1.00 96.25 105 THR A C 1
ATOM 851 O O . THR A 1 105 ? 16.175 6.577 -19.864 1.00 96.25 105 THR A O 1
ATOM 854 N N . TYR A 1 106 ? 14.397 6.189 -18.540 1.00 96.88 106 TYR A N 1
ATOM 855 C CA . TYR A 1 106 ? 13.385 6.210 -19.591 1.00 96.88 106 TYR A CA 1
ATOM 856 C C . TYR A 1 106 ? 13.387 7.524 -20.376 1.00 96.88 106 TYR A C 1
ATOM 858 O O . TYR A 1 106 ? 13.480 7.484 -21.592 1.00 96.88 106 TYR A O 1
ATOM 866 N N . TYR A 1 107 ? 13.387 8.686 -19.717 1.00 97.00 107 TYR A N 1
ATOM 867 C CA . TYR A 1 107 ? 13.410 9.976 -20.425 1.00 97.00 107 TYR A CA 1
ATOM 868 C C . TYR A 1 107 ? 14.727 10.275 -21.158 1.00 97.00 107 TYR A C 1
ATOM 870 O O . TYR A 1 107 ? 14.759 11.150 -22.020 1.00 97.00 107 TYR A O 1
ATOM 878 N N . LYS A 1 108 ? 15.824 9.594 -20.806 1.00 97.69 108 LYS A N 1
ATOM 879 C CA . LYS A 1 108 ? 17.153 9.802 -21.406 1.00 97.69 108 LYS A CA 1
ATOM 880 C C . LYS A 1 108 ? 17.452 8.877 -22.584 1.00 97.69 108 LYS A C 1
ATOM 882 O O . LYS A 1 108 ? 18.461 9.080 -23.250 1.00 97.69 108 LYS A O 1
ATOM 887 N N . ASN A 1 109 ? 16.637 7.852 -22.808 1.00 96.62 109 ASN A N 1
ATOM 888 C CA . ASN A 1 109 ? 16.914 6.790 -23.770 1.00 96.62 109 ASN A CA 1
ATOM 889 C C . ASN A 1 109 ? 15.648 6.437 -24.556 1.00 96.62 109 ASN A C 1
ATOM 891 O O . ASN A 1 109 ? 14.541 6.766 -24.149 1.00 96.62 109 ASN A O 1
ATOM 895 N N . ASP A 1 110 ? 15.805 5.710 -25.657 1.00 95.94 110 ASP A N 1
ATOM 896 C CA . ASP A 1 110 ? 14.685 5.274 -26.497 1.00 95.94 110 ASP A CA 1
ATOM 897 C C . ASP A 1 110 ? 14.065 3.959 -25.985 1.00 95.94 110 ASP A C 1
ATOM 899 O O . ASP A 1 110 ? 14.047 2.931 -26.662 1.00 95.94 110 ASP A O 1
ATOM 903 N N . PHE A 1 111 ? 13.622 3.954 -24.723 1.00 95.50 111 PHE A N 1
ATOM 904 C CA . PHE A 1 111 ? 12.879 2.825 -24.160 1.00 95.50 111 PHE A CA 1
ATOM 905 C C . PHE A 1 111 ? 11.373 3.008 -24.390 1.00 95.50 111 PHE A C 1
ATOM 907 O O . PHE A 1 111 ? 10.855 4.090 -24.125 1.00 95.50 111 PHE A O 1
ATOM 914 N N . PRO A 1 112 ? 10.615 1.954 -24.750 1.00 94.81 112 PRO A N 1
ATOM 915 C CA . PRO A 1 112 ? 9.167 2.071 -24.949 1.00 94.81 112 PRO A CA 1
ATOM 916 C C . PRO A 1 112 ? 8.390 2.481 -23.689 1.00 94.81 112 PRO A C 1
ATOM 918 O O . PRO A 1 112 ? 7.370 3.158 -23.774 1.00 94.81 112 PRO A O 1
ATOM 921 N N . THR A 1 113 ? 8.846 2.050 -22.507 1.00 94.88 113 THR A N 1
ATOM 922 C CA . THR A 1 113 ? 8.240 2.386 -21.209 1.00 94.88 113 THR A CA 1
ATOM 923 C C . THR A 1 113 ? 9.298 2.423 -20.107 1.00 94.88 113 THR A C 1
ATOM 925 O O . THR A 1 113 ? 10.353 1.795 -20.222 1.00 94.88 113 THR A O 1
ATOM 928 N N . ALA A 1 114 ? 8.989 3.077 -18.984 1.00 94.38 114 ALA A N 1
ATOM 929 C CA . ALA A 1 114 ? 9.834 3.035 -17.788 1.00 94.38 114 ALA A CA 1
ATOM 930 C C . ALA A 1 114 ? 9.978 1.624 -17.199 1.00 94.38 114 ALA A C 1
ATOM 932 O O . ALA A 1 114 ? 11.028 1.263 -16.673 1.00 94.38 114 ALA A O 1
ATOM 933 N N . PHE A 1 115 ? 8.956 0.780 -17.362 1.00 94.62 115 PHE A N 1
ATOM 934 C CA . PHE A 1 115 ? 9.048 -0.627 -16.986 1.00 94.62 115 PHE A CA 1
ATOM 935 C C . PHE A 1 115 ? 10.059 -1.378 -17.861 1.00 94.62 115 PHE A C 1
ATOM 937 O O . PHE A 1 115 ? 10.851 -2.169 -17.351 1.00 94.62 115 PHE A O 1
ATOM 944 N N . HIS A 1 116 ? 10.081 -1.091 -19.166 1.00 96.12 116 HIS A N 1
ATOM 945 C CA . HIS A 1 116 ? 11.074 -1.659 -20.072 1.00 96.12 116 HIS A CA 1
ATOM 946 C C . HIS A 1 116 ? 12.487 -1.190 -19.711 1.00 96.12 116 HIS A C 1
ATOM 948 O O . HIS A 1 116 ? 13.390 -2.017 -19.654 1.00 96.12 116 HIS A O 1
ATOM 954 N N . ALA A 1 117 ? 12.673 0.094 -19.386 1.00 96.19 117 ALA A N 1
ATOM 955 C CA . ALA A 1 117 ? 13.954 0.603 -18.891 1.00 96.19 117 ALA A CA 1
ATOM 956 C C . ALA A 1 117 ? 14.415 -0.136 -17.616 1.00 96.19 117 ALA A C 1
ATOM 958 O O . ALA A 1 117 ? 15.583 -0.489 -17.487 1.00 96.19 117 ALA A O 1
ATOM 959 N N . ALA A 1 118 ? 13.488 -0.442 -16.704 1.00 96.12 118 ALA A N 1
ATOM 960 C CA . ALA A 1 118 ? 13.793 -1.121 -15.447 1.00 96.12 118 ALA A CA 1
ATOM 961 C C . ALA A 1 118 ? 14.092 -2.618 -15.570 1.00 96.12 118 ALA A C 1
ATOM 963 O O . ALA A 1 118 ? 14.883 -3.157 -14.7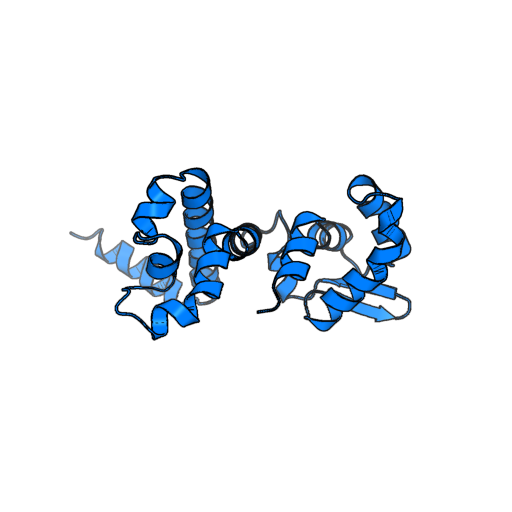86 1.00 96.12 118 ALA A O 1
ATOM 964 N N . HIS A 1 119 ? 13.432 -3.310 -16.496 1.00 94.44 119 HIS A N 1
ATOM 965 C CA . HIS A 1 119 ? 13.416 -4.776 -16.525 1.00 94.44 119 HIS A CA 1
ATOM 966 C C . HIS A 1 119 ? 13.907 -5.386 -17.839 1.00 94.44 119 HIS A C 1
ATOM 968 O O . HIS A 1 119 ? 14.019 -6.607 -17.924 1.00 94.44 119 HIS A O 1
ATOM 974 N N . GLY A 1 120 ? 14.195 -4.568 -18.855 1.00 94.38 120 GLY A N 1
ATOM 975 C CA . GLY A 1 120 ? 14.661 -5.003 -20.178 1.00 94.38 120 GLY A CA 1
ATOM 976 C C . GLY A 1 120 ? 13.616 -5.764 -20.998 1.00 94.38 120 GLY A C 1
ATOM 977 O O . GLY A 1 120 ? 13.955 -6.410 -21.985 1.00 94.38 120 GLY A O 1
ATOM 978 N N . LYS A 1 121 ? 12.351 -5.749 -20.567 1.00 93.31 121 LYS A N 1
ATOM 979 C CA . LYS A 1 121 ? 11.232 -6.431 -21.224 1.00 93.31 121 LYS A CA 1
ATOM 980 C C . LYS A 1 121 ? 9.923 -5.670 -20.998 1.00 93.31 121 LYS A C 1
ATOM 982 O O . LYS A 1 121 ? 9.805 -4.945 -20.006 1.00 93.31 121 LYS A O 1
ATOM 987 N N . PRO A 1 122 ? 8.934 -5.816 -21.895 1.00 92.06 122 PRO A N 1
ATOM 988 C CA . PRO A 1 122 ? 7.598 -5.268 -21.697 1.00 92.06 122 PRO A CA 1
ATOM 989 C C . PRO A 1 122 ? 6.946 -5.756 -20.397 1.00 92.06 122 PRO A C 1
ATOM 991 O O . PRO A 1 122 ? 7.223 -6.854 -19.917 1.00 92.06 122 PRO A O 1
ATOM 994 N N . PHE A 1 123 ? 6.031 -4.945 -19.865 1.00 89.06 123 PHE A N 1
ATOM 995 C CA . PHE A 1 123 ? 5.276 -5.240 -18.644 1.00 89.06 123 PHE A CA 1
ATOM 996 C C . PHE A 1 123 ? 4.591 -6.617 -18.705 1.00 89.06 123 PHE A C 1
ATOM 998 O O . PHE A 1 123 ? 4.818 -7.463 -17.845 1.00 89.06 123 PHE A O 1
ATOM 1005 N N . TRP A 1 124 ? 3.832 -6.895 -19.767 1.00 86.56 124 TRP A N 1
ATOM 1006 C CA . TRP A 1 124 ? 3.099 -8.160 -19.904 1.00 86.56 124 TRP A CA 1
ATOM 1007 C C . TRP A 1 124 ? 4.015 -9.384 -20.045 1.00 86.56 124 TRP A C 1
ATOM 1009 O O . TRP A 1 124 ? 3.752 -10.431 -19.455 1.00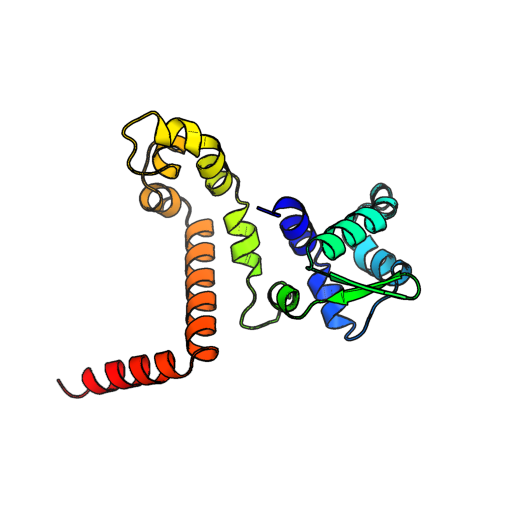 86.56 124 TRP A O 1
ATOM 1019 N N . ASP A 1 125 ? 5.146 -9.246 -20.734 1.00 90.38 125 ASP A N 1
ATOM 1020 C CA . ASP A 1 125 ? 6.141 -10.317 -20.871 1.00 90.38 125 ASP A CA 1
ATOM 1021 C C . ASP A 1 125 ? 6.843 -10.628 -19.540 1.00 90.38 125 ASP A C 1
ATOM 1023 O O . ASP A 1 125 ? 7.336 -11.738 -19.323 1.00 90.38 125 ASP A O 1
ATOM 1027 N N . TYR A 1 126 ? 6.911 -9.646 -18.639 1.00 87.38 126 TYR A N 1
ATOM 1028 C CA . TYR A 1 126 ? 7.397 -9.839 -17.279 1.00 87.38 126 TYR A CA 1
ATOM 1029 C C . TYR A 1 126 ? 6.376 -10.601 -16.436 1.00 87.38 126 TYR A C 1
ATOM 1031 O O . TYR A 1 126 ? 6.696 -11.673 -15.926 1.00 87.38 126 TYR A O 1
ATOM 1039 N N . PHE A 1 127 ? 5.152 -10.079 -16.337 1.00 83.31 127 PHE A N 1
ATOM 1040 C CA . PHE A 1 127 ? 4.121 -10.622 -15.451 1.00 83.31 127 PHE A CA 1
ATOM 1041 C C . PHE A 1 127 ? 3.525 -11.947 -15.934 1.00 83.31 127 PHE A C 1
ATOM 1043 O O . PHE A 1 127 ? 3.105 -12.752 -15.111 1.00 83.31 127 PHE A O 1
ATOM 1050 N N . SER A 1 128 ? 3.581 -12.256 -17.232 1.00 84.44 128 SER A N 1
ATOM 1051 C CA . SER A 1 128 ? 3.214 -13.588 -17.748 1.00 84.44 128 SER A CA 1
ATOM 1052 C C . SER A 1 128 ? 4.063 -14.725 -17.163 1.00 84.44 128 SER A C 1
ATOM 1054 O O . SER A 1 128 ? 3.628 -15.875 -17.146 1.00 84.44 128 SER A O 1
ATOM 1056 N N . LYS A 1 129 ? 5.265 -14.417 -16.655 1.00 85.44 129 LYS A N 1
ATOM 1057 C CA . LYS A 1 129 ? 6.155 -15.371 -15.974 1.00 85.44 129 LYS A CA 1
ATOM 1058 C C . LYS A 1 129 ? 5.979 -15.375 -14.455 1.00 85.44 129 LYS A C 1
ATOM 1060 O O . LYS A 1 129 ? 6.619 -16.175 -13.779 1.00 85.44 129 LYS A O 1
ATOM 1065 N N . GLU A 1 130 ? 5.106 -14.520 -13.929 1.00 80.81 130 GLU A N 1
ATOM 1066 C CA . GLU A 1 130 ? 4.795 -14.393 -12.505 1.00 80.81 130 GLU A CA 1
ATOM 1067 C C . GLU A 1 130 ? 3.281 -14.527 -12.280 1.00 80.81 130 GLU A C 1
ATOM 1069 O O . GLU A 1 130 ? 2.605 -13.537 -11.990 1.00 80.81 130 GLU A O 1
ATOM 1074 N N . PRO A 1 131 ? 2.731 -15.757 -12.379 1.00 76.62 131 PRO A N 1
ATOM 1075 C CA . PRO A 1 131 ? 1.285 -15.988 -12.373 1.00 76.62 131 PRO A CA 1
ATOM 1076 C C . PRO A 1 131 ? 0.583 -15.357 -11.169 1.00 76.62 131 PRO A C 1
ATOM 1078 O O . PRO A 1 131 ? -0.446 -14.722 -11.324 1.00 76.62 131 PRO A O 1
ATOM 1081 N N . LYS A 1 132 ? 1.211 -15.407 -9.985 1.00 77.06 132 LYS A N 1
ATOM 1082 C CA . LYS A 1 132 ? 0.663 -14.825 -8.750 1.00 77.06 132 LYS A CA 1
ATOM 1083 C C . LYS A 1 132 ? 0.425 -13.315 -8.831 1.00 77.06 132 LYS A C 1
ATOM 1085 O O . LYS A 1 132 ? -0.537 -12.827 -8.254 1.00 77.06 132 LYS A O 1
ATOM 1090 N N . LEU A 1 133 ? 1.312 -12.568 -9.490 1.00 72.62 133 LEU A N 1
ATOM 1091 C CA . LEU A 1 133 ? 1.138 -11.123 -9.661 1.00 72.62 133 LEU A CA 1
ATOM 1092 C C . LEU A 1 133 ? 0.164 -10.816 -10.803 1.00 72.62 133 LEU A C 1
ATOM 1094 O O . LEU A 1 133 ? -0.567 -9.833 -10.719 1.00 72.62 133 LEU A O 1
ATOM 1098 N N . GLY A 1 134 ? 0.126 -11.669 -11.832 1.00 74.38 134 GLY A N 1
ATOM 1099 C CA . GLY A 1 134 ? -0.882 -11.608 -12.889 1.00 74.38 134 GLY A CA 1
ATOM 1100 C C . GLY A 1 134 ? -2.304 -11.806 -12.360 1.00 74.38 134 GLY A C 1
ATOM 1101 O O . GLY A 1 134 ? -3.183 -11.021 -12.700 1.00 74.38 134 GLY A O 1
ATOM 1102 N N . ASP A 1 135 ? -2.511 -12.787 -11.481 1.00 78.38 135 ASP A N 1
ATOM 1103 C CA . ASP A 1 135 ? -3.806 -13.058 -10.846 1.00 78.38 135 ASP A CA 1
ATOM 1104 C C . ASP A 1 135 ? -4.255 -11.861 -9.995 1.00 78.38 135 ASP A C 1
ATOM 1106 O O . ASP A 1 135 ? -5.346 -11.340 -10.197 1.00 78.38 135 ASP A O 1
ATOM 1110 N N . ILE A 1 136 ? -3.362 -11.324 -9.148 1.00 73.50 136 ILE A N 1
ATOM 1111 C CA . ILE A 1 136 ? -3.632 -10.109 -8.356 1.00 73.50 136 ILE A CA 1
ATOM 1112 C C . ILE A 1 136 ? -4.016 -8.929 -9.256 1.00 73.50 136 ILE A C 1
ATOM 1114 O O . ILE A 1 136 ? -4.926 -8.170 -8.931 1.00 73.50 136 ILE A O 1
ATOM 1118 N N . PHE A 1 137 ? -3.319 -8.745 -10.377 1.00 74.12 137 PHE A N 1
ATOM 1119 C CA . PHE A 1 137 ? -3.632 -7.670 -11.311 1.00 74.12 137 PHE A CA 1
ATOM 1120 C C . PHE A 1 137 ? -5.015 -7.858 -11.951 1.00 74.12 137 PHE A C 1
ATOM 1122 O O . PHE A 1 137 ? -5.774 -6.896 -12.048 1.00 74.12 137 PHE A O 1
ATOM 1129 N N . ASN A 1 138 ? -5.349 -9.077 -12.378 1.00 75.56 138 ASN A N 1
ATOM 1130 C CA . ASN A 1 138 ? -6.632 -9.381 -13.010 1.00 75.56 138 ASN A CA 1
ATOM 1131 C C . ASN A 1 138 ? -7.801 -9.199 -12.036 1.00 75.56 138 ASN A C 1
ATOM 1133 O O . ASN A 1 138 ? -8.767 -8.518 -12.386 1.00 75.56 138 ASN A O 1
ATOM 1137 N N . ASP A 1 139 ? -7.673 -9.724 -10.817 1.00 75.50 139 ASP A N 1
ATOM 1138 C CA . ASP A 1 139 ? -8.676 -9.588 -9.757 1.00 75.50 139 ASP A CA 1
ATOM 1139 C C . ASP A 1 139 ? -8.935 -8.105 -9.439 1.00 75.50 139 ASP A C 1
ATOM 1141 O O . ASP A 1 139 ? -10.077 -7.656 -9.336 1.00 75.50 139 ASP A O 1
ATOM 1145 N N . GLU A 1 140 ? -7.877 -7.294 -9.359 1.00 75.38 140 GLU A N 1
ATOM 1146 C CA . GLU A 1 140 ? -8.006 -5.856 -9.108 1.00 75.38 140 GLU A CA 1
ATOM 1147 C C . GLU A 1 140 ? -8.648 -5.103 -10.275 1.00 75.38 140 GLU A C 1
ATOM 1149 O O . GLU A 1 140 ? -9.475 -4.215 -10.059 1.00 75.38 140 GLU A O 1
ATOM 1154 N N . MET A 1 141 ? -8.320 -5.450 -11.521 1.00 77.44 141 MET A N 1
ATOM 1155 C CA . MET A 1 141 ? -8.975 -4.841 -12.682 1.00 77.44 141 MET A CA 1
ATOM 1156 C C . MET A 1 141 ? -10.468 -5.177 -12.727 1.00 77.44 141 MET A C 1
ATOM 1158 O O . MET A 1 141 ? -11.270 -4.305 -13.067 1.00 77.44 141 MET A O 1
ATOM 1162 N N . GLU A 1 142 ? -10.862 -6.388 -12.328 1.00 78.00 142 GLU A N 1
ATOM 1163 C CA . GLU A 1 142 ? -12.271 -6.764 -12.194 1.00 78.00 142 GLU A CA 1
ATOM 1164 C C . GLU A 1 142 ? -12.977 -5.916 -11.125 1.00 78.00 142 GLU A C 1
ATOM 1166 O O . GLU A 1 142 ? -14.010 -5.299 -11.409 1.00 78.00 142 GLU A O 1
ATOM 1171 N N . ILE A 1 143 ? -12.388 -5.793 -9.931 1.00 74.81 143 ILE A N 1
ATOM 1172 C CA . ILE A 1 143 ? -12.941 -4.989 -8.830 1.00 74.81 143 ILE A CA 1
ATOM 1173 C C . ILE A 1 143 ? -13.080 -3.511 -9.229 1.00 74.81 143 ILE A C 1
ATOM 1175 O O . ILE A 1 143 ? -14.123 -2.892 -8.989 1.00 74.81 143 ILE A O 1
ATOM 1179 N N . ILE A 1 144 ? -12.062 -2.926 -9.865 1.00 72.94 144 ILE A N 1
ATOM 1180 C CA . ILE A 1 144 ? -12.096 -1.533 -10.340 1.00 72.94 144 ILE A CA 1
ATOM 1181 C C . ILE A 1 144 ? -13.176 -1.356 -11.414 1.00 72.94 144 ILE A C 1
ATOM 1183 O O . ILE A 1 144 ? -13.933 -0.381 -11.370 1.00 72.94 144 ILE A O 1
ATOM 1187 N N . CYS A 1 145 ? -13.298 -2.289 -12.360 1.00 73.44 145 CYS A N 1
ATOM 1188 C CA . CYS A 1 145 ? -14.338 -2.237 -13.385 1.00 73.44 145 CYS A CA 1
ATOM 1189 C C . CYS A 1 145 ? -15.743 -2.291 -12.777 1.00 73.44 145 CYS A C 1
ATOM 1191 O O . CYS A 1 145 ? -16.593 -1.471 -13.139 1.00 73.44 145 CYS A O 1
ATOM 1193 N N . LEU A 1 146 ? -15.992 -3.199 -11.832 1.0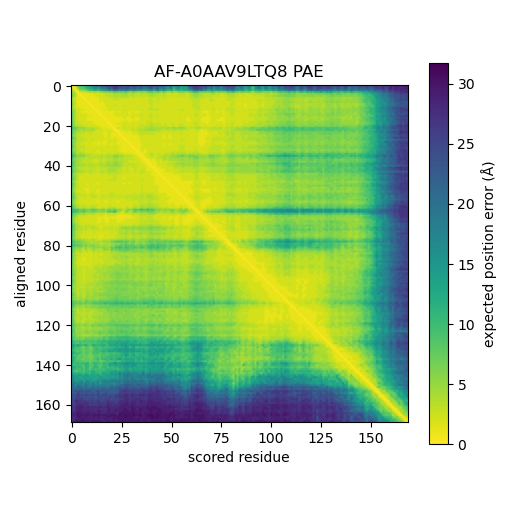0 71.69 146 LEU A N 1
ATOM 1194 C CA . LEU A 1 146 ? -17.284 -3.300 -11.150 1.00 71.69 146 LEU A CA 1
ATOM 1195 C C . LEU A 1 146 ? -17.603 -2.028 -10.353 1.00 71.69 146 LEU A C 1
ATOM 1197 O O . LEU A 1 146 ? -18.731 -1.533 -10.414 1.00 71.69 146 LEU A O 1
ATOM 1201 N N . ASN A 1 147 ? -16.606 -1.443 -9.688 1.00 67.62 147 ASN A N 1
ATOM 1202 C CA . ASN A 1 147 ? -16.727 -0.158 -9.002 1.00 67.62 147 ASN A CA 1
ATOM 1203 C C . ASN A 1 147 ? -17.151 0.976 -9.939 1.00 67.62 147 ASN A C 1
ATOM 1205 O O . ASN A 1 147 ? 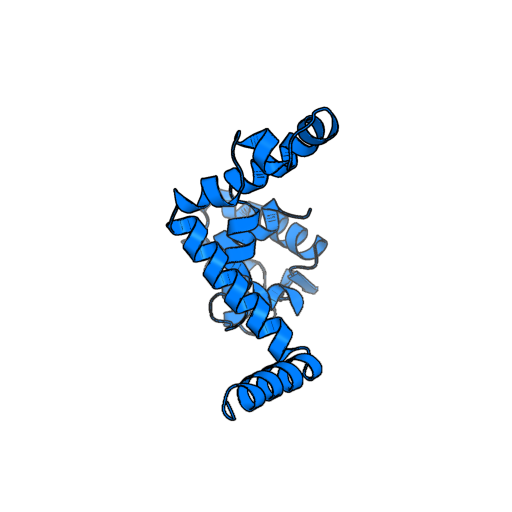-18.079 1.727 -9.630 1.00 67.62 147 ASN A O 1
ATOM 1209 N N . VAL A 1 148 ? -16.498 1.101 -11.096 1.00 65.38 148 VAL A N 1
ATOM 1210 C CA . VAL A 1 148 ? -16.815 2.132 -12.095 1.00 65.38 148 VAL A CA 1
ATOM 1211 C C . VAL A 1 148 ? -18.230 1.934 -12.646 1.00 65.38 148 VAL A C 1
ATOM 1213 O O . VAL A 1 148 ? -18.990 2.896 -12.739 1.00 65.38 148 VAL A O 1
ATOM 1216 N N . VAL A 1 149 ? -18.624 0.695 -12.949 1.00 65.38 149 VAL A N 1
ATOM 1217 C CA . VAL A 1 149 ? -19.974 0.376 -13.448 1.00 65.38 149 VAL A CA 1
ATOM 1218 C C . VAL A 1 149 ? -21.054 0.632 -12.388 1.00 65.38 149 VAL A C 1
ATOM 1220 O O . VAL A 1 149 ? -22.139 1.105 -12.725 1.00 65.38 149 VAL A O 1
ATOM 1223 N N . SER A 1 150 ? -20.772 0.354 -11.112 1.00 62.62 150 SER A N 1
ATOM 1224 C CA . SER A 1 150 ? -21.711 0.585 -10.005 1.00 62.62 150 SER A CA 1
ATOM 1225 C C . SER A 1 150 ? -21.840 2.068 -9.641 1.00 62.62 150 SER A C 1
ATOM 1227 O O . SER A 1 150 ? -22.932 2.530 -9.316 1.00 62.62 150 SER A O 1
ATOM 1229 N N . THR A 1 151 ? -20.742 2.823 -9.708 1.00 58.97 151 THR A N 1
ATOM 1230 C CA . THR A 1 151 ? -20.697 4.245 -9.319 1.00 58.97 151 THR A CA 1
ATOM 1231 C C . THR A 1 151 ? -21.233 5.166 -10.416 1.00 58.97 151 THR A C 1
ATOM 1233 O O . THR A 1 151 ? -21.783 6.224 -10.117 1.00 58.97 151 THR A O 1
ATOM 1236 N N . TYR A 1 152 ? -21.119 4.765 -11.688 1.00 60.91 152 TYR A N 1
ATOM 1237 C CA . TYR A 1 152 ? -21.571 5.548 -12.838 1.00 60.91 152 TYR A CA 1
ATOM 1238 C C . TYR A 1 152 ? -22.671 4.798 -13.615 1.00 60.91 152 TYR A C 1
ATOM 1240 O O . TYR A 1 152 ? -22.370 4.064 -14.562 1.00 60.91 152 TYR A O 1
ATOM 1248 N N . PRO A 1 153 ? -23.964 5.016 -13.288 1.00 58.09 153 PRO A N 1
ATOM 1249 C CA . PRO A 1 153 ? -25.098 4.304 -13.896 1.00 58.09 153 PRO A CA 1
ATOM 1250 C C . PRO A 1 153 ? -25.156 4.409 -15.427 1.00 58.09 153 PRO A C 1
ATOM 1252 O O . PRO A 1 153 ? -25.620 3.498 -16.105 1.00 58.09 153 PRO A O 1
ATOM 1255 N N . ILE A 1 154 ? -24.615 5.496 -15.982 1.00 58.50 154 ILE A N 1
ATOM 1256 C CA . ILE A 1 154 ? -24.542 5.762 -17.425 1.00 58.50 154 ILE A CA 1
ATOM 1257 C C . ILE A 1 154 ? -23.721 4.674 -18.150 1.00 58.50 154 ILE A C 1
ATOM 1259 O O . ILE A 1 154 ? -24.014 4.317 -19.290 1.00 58.50 154 ILE A O 1
ATOM 1263 N N . ILE A 1 155 ? -22.715 4.097 -17.481 1.00 55.12 155 ILE A N 1
ATOM 1264 C CA . ILE A 1 155 ? -21.867 3.017 -18.013 1.00 55.12 155 ILE A CA 1
ATOM 1265 C C . ILE A 1 155 ? -22.582 1.655 -17.901 1.00 55.12 155 ILE A C 1
ATOM 1267 O O . ILE A 1 155 ? -22.441 0.791 -18.775 1.00 55.12 155 ILE A O 1
ATOM 1271 N N . ARG A 1 156 ? -23.410 1.470 -16.865 1.00 51.41 156 ARG A N 1
ATOM 1272 C CA . ARG A 1 156 ? -24.242 0.271 -16.666 1.00 51.41 156 ARG A CA 1
ATOM 1273 C C . ARG A 1 156 ? -25.281 0.098 -17.779 1.00 51.41 156 ARG A C 1
ATOM 1275 O O . ARG A 1 156 ? -25.441 -1.005 -18.299 1.00 51.41 156 ARG A O 1
ATOM 1282 N N . ASP A 1 157 ? -25.913 1.185 -18.214 1.00 52.16 157 ASP A N 1
ATOM 1283 C CA . ASP A 1 157 ? -26.877 1.137 -19.321 1.00 52.16 157 ASP A CA 1
ATOM 1284 C C . ASP A 1 157 ? -26.204 0.835 -20.668 1.00 52.16 157 ASP A C 1
ATOM 1286 O O . ASP A 1 157 ? -26.733 0.060 -21.464 1.00 52.16 157 ASP A O 1
ATOM 1290 N N . GLN A 1 158 ? -24.997 1.353 -20.923 1.00 55.88 158 GLN A N 1
ATOM 1291 C CA . GLN A 1 158 ? -24.261 1.056 -22.162 1.00 55.88 158 GLN A CA 1
ATOM 1292 C C . GLN A 1 158 ? -23.773 -0.400 -22.246 1.00 55.88 158 GLN A C 1
ATOM 1294 O O . GLN A 1 158 ? -23.773 -0.992 -23.329 1.00 55.88 158 GLN A O 1
ATOM 1299 N N . THR A 1 159 ? -23.377 -0.995 -21.118 1.00 53.25 159 THR A N 1
ATOM 1300 C CA . THR A 1 159 ? -22.942 -2.402 -21.048 1.00 53.25 159 THR A CA 1
ATOM 1301 C C . THR A 1 159 ? -24.119 -3.374 -21.183 1.00 53.25 159 THR A C 1
ATOM 1303 O O . THR A 1 159 ? -24.023 -4.336 -21.950 1.00 53.25 159 THR A O 1
ATOM 1306 N N . MET A 1 160 ? -25.270 -3.090 -20.558 1.00 52.34 160 MET A N 1
ATOM 1307 C CA . MET A 1 160 ? -26.510 -3.847 -20.794 1.00 52.34 160 MET A CA 1
ATOM 1308 C C . MET A 1 160 ? -26.997 -3.738 -22.245 1.00 52.34 160 MET A C 1
ATOM 1310 O O . MET A 1 160 ? -27.446 -4.734 -22.819 1.00 52.34 160 MET A O 1
ATOM 1314 N N . ASN A 1 161 ? -26.876 -2.563 -22.868 1.00 46.66 161 ASN A N 1
ATOM 1315 C CA . ASN A 1 161 ? -27.323 -2.367 -24.246 1.00 46.66 161 ASN A CA 1
ATOM 1316 C C . ASN A 1 161 ? -26.434 -3.123 -25.255 1.00 46.66 161 ASN A C 1
ATOM 1318 O O . ASN A 1 161 ? -26.971 -3.754 -26.164 1.00 46.66 161 ASN A O 1
ATOM 1322 N N . ARG A 1 162 ? -25.104 -3.182 -25.044 1.00 50.41 162 ARG A N 1
ATOM 1323 C CA . ARG A 1 162 ? -24.183 -4.013 -25.857 1.00 50.41 162 ARG A CA 1
ATOM 1324 C C . ARG A 1 162 ? -24.472 -5.513 -25.766 1.00 50.41 162 ARG A C 1
ATOM 1326 O O . ARG A 1 162 ? -24.352 -6.213 -26.770 1.00 50.41 162 ARG A O 1
ATOM 1333 N N . ASN A 1 163 ? -24.867 -6.014 -24.595 1.00 46.31 163 ASN A N 1
ATOM 1334 C CA . ASN A 1 163 ? -25.225 -7.428 -24.432 1.00 46.31 163 ASN A CA 1
ATOM 1335 C C . ASN A 1 163 ? -26.578 -7.763 -25.079 1.00 46.31 163 ASN A C 1
ATOM 1337 O O . ASN A 1 163 ? -26.738 -8.860 -25.608 1.00 46.31 163 ASN A O 1
ATOM 1341 N N . LYS A 1 164 ? -27.518 -6.809 -25.142 1.00 44.59 164 LYS A N 1
ATOM 1342 C CA . LYS A 1 164 ? -28.737 -6.945 -25.959 1.00 44.59 164 LYS A CA 1
ATOM 1343 C C . LYS A 1 164 ? -28.445 -6.943 -27.460 1.00 44.59 164 LYS A C 1
ATOM 1345 O O . LYS A 1 164 ? -29.066 -7.714 -28.181 1.00 44.59 164 LYS A O 1
ATOM 1350 N N . THR A 1 165 ? -27.488 -6.143 -27.939 1.00 42.00 165 THR A N 1
ATOM 1351 C CA . THR A 1 165 ? -27.148 -6.109 -29.378 1.00 42.00 165 THR A CA 1
ATOM 1352 C C . THR A 1 165 ? -26.447 -7.382 -29.859 1.00 42.00 165 THR A C 1
ATOM 1354 O O . THR A 1 165 ? -26.531 -7.705 -31.037 1.00 42.00 165 THR A O 1
ATOM 1357 N N . ARG A 1 166 ? -25.786 -8.134 -28.968 1.00 39.84 166 ARG A N 1
ATOM 1358 C CA . ARG A 1 166 ? -25.153 -9.426 -29.294 1.00 39.84 166 ARG A CA 1
ATOM 1359 C C . ARG A 1 166 ? -26.093 -10.634 -29.250 1.00 39.84 166 ARG A C 1
ATOM 1361 O O . ARG A 1 166 ? -25.684 -11.702 -29.674 1.00 39.84 166 ARG A O 1
ATOM 1368 N N . SER A 1 167 ? -27.326 -10.480 -28.763 1.00 39.19 167 SER A N 1
ATOM 1369 C CA . SER A 1 167 ? -28.310 -11.572 -28.697 1.00 39.19 167 SER A CA 1
ATOM 1370 C C . SER A 1 167 ? -29.316 -11.563 -29.860 1.00 39.19 167 SER A C 1
ATOM 1372 O O . SER A 1 167 ? -30.296 -12.304 -29.811 1.00 39.19 167 SER A O 1
ATOM 1374 N N . ILE A 1 168 ? -29.109 -10.706 -30.871 1.00 42.91 168 ILE A N 1
ATOM 1375 C CA . ILE A 1 168 ? -29.994 -10.537 -32.044 1.00 42.91 168 ILE A CA 1
ATOM 1376 C C . ILE A 1 168 ? -29.227 -10.784 -33.368 1.00 42.91 168 ILE A C 1
ATOM 1378 O O . ILE A 1 168 ? -29.725 -10.466 -34.442 1.00 42.91 168 ILE A O 1
ATOM 1382 N N . CYS A 1 169 ? -28.035 -11.389 -33.318 1.00 39.19 169 CYS A N 1
ATOM 1383 C CA . CYS A 1 169 ? -27.308 -11.855 -34.504 1.00 39.19 169 CYS A CA 1
ATOM 1384 C C . CYS A 1 169 ? -26.960 -13.335 -34.367 1.00 39.19 169 CYS A C 1
ATOM 1386 O O . CYS A 1 169 ? -26.490 -13.710 -33.269 1.00 39.19 169 CYS A O 1
#

Solvent-accessible surface area (backbone atoms only — not comparable to full-atom values): 9506 Å² total; per-residue (Å²): 143,73,61,70,64,54,45,46,37,57,75,67,38,50,44,38,56,42,54,75,67,71,49,70,42,41,55,69,61,54,50,58,69,39,50,84,79,40,58,79,92,51,54,84,52,46,66,59,54,52,54,50,37,32,74,73,57,41,30,41,78,49,81,90,56,18,35,33,71,28,84,75,31,51,33,46,19,84,87,44,93,61,39,48,50,60,49,48,53,51,62,65,30,69,76,53,42,43,18,65,73,20,41,68,57,20,77,74,46,98,45,96,36,28,45,25,55,54,66,79,40,54,64,66,73,52,38,71,76,35,58,73,60,41,50,50,51,51,56,42,52,51,35,52,49,52,48,52,36,70,75,36,61,75,54,41,54,54,54,55,49,53,58,55,63,62,73,77,113

Secondary structure (DSSP, 8-state):
--HHHHHHHHHTTHHHHHHHH-S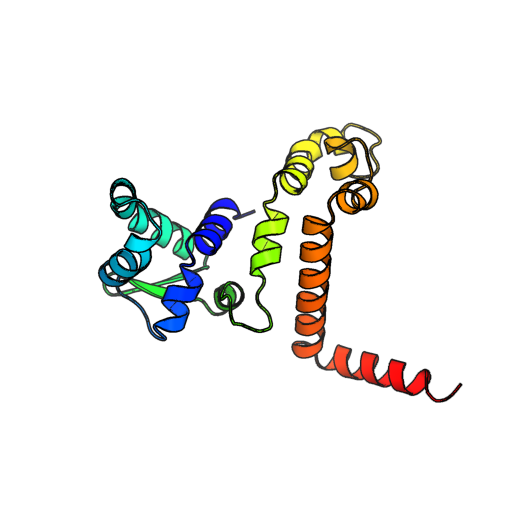-EEHHHHHHHHTTTS-TTTGGGHHHHHHHHHHTTSEEEEGGGEEEE-TGGGGG-TTSTT--HHHHHHHTSHHHHHHHHTHHHHHHTT-S-HHHHHHSS-HHHHHTT-HHHHHHHHHHHHHHHHHHHHH-HHHHHHHHHHHHHTT--

Sequence (169 aa):
MSSSALRCAVQLDISNVLYKYGKPMHLSYLSTELSLIIDPSKISFLPNLMRFLVHYGILEQHDHDYYSLTPSSRFLVKDEPFNLRSLVLFAHDPSTQKAWFELGTYYKNDFPTAFHAAHGKPFWDYFSKEPKLGDIFNDEMEIICLNVVSTYPIIRDQTMNRNKTRSIC

Nearest PDB structures (foldseek):
  6cig-assembly1_A  TM=8.825E-01  e=4.698E-09  Medicago sativa
  4evi-assembly1_A  TM=8.491E-01  e=1.373E-08  Linum nodiflorum
  8h3t-assembly1_B  TM=8.190E-01  e=5.628E-08  Streptomyces galtieri
  4d7k-assembly1_A  TM=7.169E-01  e=4.806E-07  Streptomyces davaonensis JCM 4913
  6clw-assembly1_A  TM=7.072E-01  e=3.130E-05  Streptomyces sp. CB03234

Organism: NCBI:txid50273

InterPro domains:
  IPR012967 Caffeic acid 3-O-methyltransferase-like, dimerisation domain [P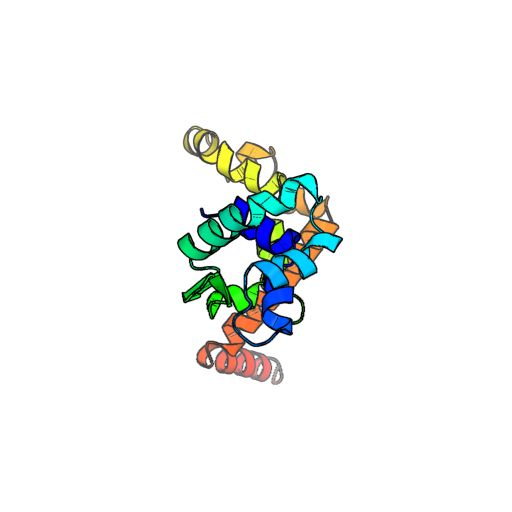F08100] (1-79)
  IPR016461 O-methyltransferase-like [PS51683] (1-169)
  IPR016461 O-methyltransferase-like [PTHR11746] (3-142)
  IPR029063 S-adenosyl-L-methionine-dependent methyltransferase superfamily [G3DSA:3.40.50.150] (77-159)
  IPR029063 S-adenosyl-L-methionine-dependent methyltransferase superfamily [SSF53335] (81-141)
  IPR036388 Winged helix-like DNA-binding domain superfamily [G3DSA:1.10.10.10] (1-76)
  IPR036390 Winged helix DNA-binding domain superfamily [SSF46785] (3-81)

pLDDT: mean 83.9, std 15.04, range [39.19, 97.69]

Radius of gyration: 20.26 Å; Cα contacts (8 Å, |Δi|>4): 172; chains: 1; bounding box: 47×30×58 Å

Foldseek 3Di:
DLAVLLLVCLQLVLQQVQVVVPDFDALVVSLVVSCVPDPPVCSVCVVVSQVSCCVVQQWPADPRRTIHGDPVNNLSHDPDLQHCSLVSVLCPPPLNVQLVVQVVVVVVDVAPGSSCSRPVDDPCVVCVVVVVSVVSVVSNVVSVVVVCCVVDVVVVVVVVVVVVVVVPD

Mean predicted aligned error: 8.86 Å